Protein AF-A0A2E8CPY4-F1 (afdb_monomer_lite)

Sequence (68 aa):
KNTGGSIQSKGTYQLFNLAEDPFESTNLTSSSPEKLGSMMKGLIAQLEAHEASYPIDDEGKELRPKMP

Radius of gyration: 14.75 Å; chains: 1; bounding box: 38×32×28 Å

Secondary structure (DSSP, 8-state):
---------SSS-----TTT-TT--S--TTT-HHHHHHHHHHHHHHHHHTTPPPPB-TTS-B------

Structure (mmCIF, N/CA/C/O backbone):
data_AF-A0A2E8CPY4-F1
#
_entry.id   AF-A0A2E8CPY4-F1
#
loop_
_atom_site.group_PDB
_atom_site.id
_atom_site.type_symbol
_atom_site.label_atom_id
_atom_site.label_alt_id
_atom_site.label_comp_id
_atom_site.label_asym_id
_atom_site.label_entity_id
_atom_site.label_seq_id
_atom_site.pdbx_PDB_ins_code
_atom_site.Cartn_x
_atom_site.Cartn_y
_atom_site.Cartn_z
_atom_site.occupancy
_atom_site.B_iso_or_equiv
_atom_site.auth_seq_id
_atom_site.auth_comp_id
_atom_site.auth_asym_id
_atom_site.auth_atom_id
_atom_site.pdbx_PDB_model_num
ATOM 1 N N . LYS A 1 1 ? 14.386 26.725 8.448 1.00 37.12 1 LYS A N 1
ATOM 2 C CA . LYS A 1 1 ? 14.294 25.313 8.891 1.00 37.12 1 LYS A CA 1
ATOM 3 C C . LYS A 1 1 ? 12.823 25.032 9.146 1.00 37.12 1 LYS A C 1
ATOM 5 O O . LYS A 1 1 ? 12.337 25.401 10.203 1.00 37.12 1 LYS A O 1
ATO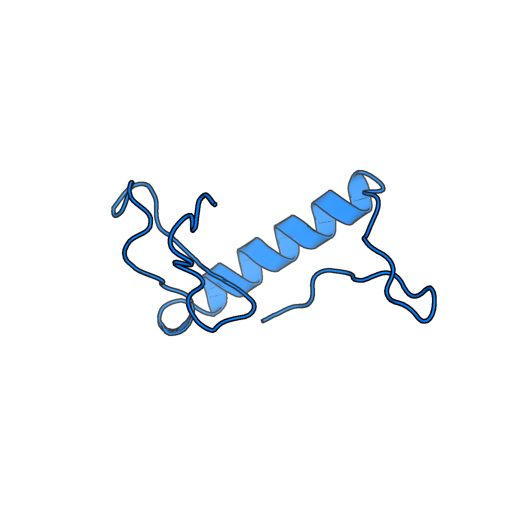M 10 N N . ASN A 1 2 ? 12.107 24.492 8.165 1.00 37.53 2 ASN A N 1
ATOM 11 C CA . ASN A 1 2 ? 10.692 24.177 8.340 1.00 37.53 2 ASN A CA 1
ATOM 12 C C . ASN A 1 2 ? 10.611 22.741 8.845 1.00 37.53 2 ASN A C 1
ATOM 14 O O . ASN A 1 2 ? 10.644 21.799 8.062 1.00 37.53 2 ASN A O 1
ATOM 18 N N . THR A 1 3 ? 10.574 22.573 10.163 1.00 44.38 3 THR A N 1
ATOM 19 C CA . THR A 1 3 ? 10.118 21.335 10.798 1.00 44.38 3 THR A CA 1
ATOM 20 C C . THR A 1 3 ? 8.608 21.259 10.602 1.00 44.38 3 THR A C 1
ATOM 22 O O . THR A 1 3 ? 7.842 21.622 11.492 1.00 44.38 3 THR A O 1
ATOM 25 N N . GLY A 1 4 ? 8.182 20.868 9.396 1.00 40.38 4 GLY A N 1
ATOM 26 C CA . GLY A 1 4 ? 6.829 20.371 9.180 1.00 40.38 4 GLY A CA 1
ATOM 27 C C . GLY A 1 4 ? 6.646 19.189 10.122 1.00 40.38 4 GLY A C 1
ATOM 28 O O . GLY A 1 4 ? 7.366 18.200 9.998 1.00 40.38 4 GLY A O 1
ATOM 29 N N . GLY A 1 5 ? 5.798 19.369 11.136 1.00 40.25 5 GLY A N 1
ATOM 30 C CA . GLY A 1 5 ? 5.581 18.413 12.212 1.00 40.25 5 GLY A CA 1
ATOM 31 C C . GLY A 1 5 ? 5.330 17.029 11.639 1.00 40.25 5 GLY A C 1
ATOM 32 O O . GLY A 1 5 ? 4.362 16.805 10.921 1.00 40.25 5 GLY A O 1
ATOM 33 N N . SER A 1 6 ? 6.246 16.118 11.935 1.00 46.50 6 SER A N 1
ATOM 34 C CA . SER A 1 6 ? 6.172 14.714 11.580 1.00 46.50 6 SER A CA 1
ATOM 35 C C . SER A 1 6 ? 5.018 14.068 12.342 1.00 46.50 6 SER A C 1
ATOM 37 O O . SER A 1 6 ? 5.218 13.486 13.406 1.00 46.50 6 SER A O 1
ATOM 39 N N . ILE A 1 7 ? 3.813 14.146 11.778 1.00 46.38 7 ILE A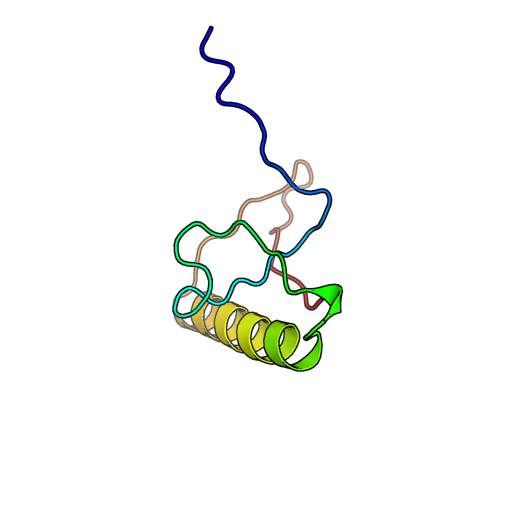 N 1
ATOM 40 C CA . ILE A 1 7 ? 2.685 13.270 12.111 1.00 46.38 7 ILE A CA 1
ATOM 41 C C . ILE A 1 7 ? 2.897 11.926 11.390 1.00 46.38 7 ILE A C 1
ATOM 43 O O . ILE A 1 7 ? 2.018 11.402 10.721 1.00 46.38 7 ILE A O 1
ATOM 47 N N . GLN A 1 8 ? 4.108 11.368 11.455 1.00 47.78 8 GLN A N 1
ATOM 48 C CA . GLN A 1 8 ? 4.325 9.997 11.009 1.00 47.78 8 GLN A CA 1
ATOM 49 C C . GLN A 1 8 ? 3.898 9.098 12.162 1.00 47.78 8 GLN A C 1
ATOM 51 O O . GLN A 1 8 ? 4.670 8.840 13.089 1.00 47.78 8 GLN A O 1
ATOM 56 N N . SER A 1 9 ? 2.637 8.658 12.150 1.00 49.94 9 SER A N 1
ATOM 57 C CA . SER A 1 9 ? 2.222 7.577 13.040 1.00 49.94 9 SER A CA 1
ATOM 58 C C . SER A 1 9 ? 3.123 6.374 12.765 1.00 49.94 9 SER A C 1
ATOM 60 O O . SER A 1 9 ? 3.301 6.000 11.607 1.00 49.94 9 SER A O 1
ATOM 62 N N . LYS A 1 10 ? 3.708 5.777 13.808 1.00 53.62 10 LYS A N 1
ATOM 63 C CA . LYS A 1 10 ? 4.506 4.552 13.682 1.00 53.62 10 LYS A CA 1
ATOM 64 C C . LYS A 1 10 ? 3.646 3.442 13.060 1.00 53.62 10 LYS A C 1
ATOM 66 O O . LYS A 1 10 ? 2.808 2.867 13.746 1.00 53.62 10 LYS A O 1
ATOM 71 N N . GLY A 1 11 ? 3.859 3.155 11.778 1.00 59.06 11 GLY A N 1
ATOM 72 C CA . GLY A 1 11 ? 3.179 2.100 11.027 1.00 59.06 11 GLY A CA 1
ATOM 73 C C . GLY A 1 11 ? 3.535 2.167 9.542 1.00 59.06 11 GLY A C 1
ATOM 74 O O . GLY A 1 11 ? 3.714 3.252 9.000 1.00 59.06 11 GLY A O 1
ATOM 75 N N . THR A 1 12 ? 3.671 1.013 8.885 1.00 78.31 12 THR A N 1
ATOM 76 C CA . THR A 1 12 ? 3.953 0.928 7.437 1.00 78.31 12 THR A CA 1
ATOM 77 C C . THR A 1 12 ? 2.733 1.308 6.591 1.00 78.31 12 THR A C 1
ATOM 79 O O . THR A 1 12 ? 2.882 1.698 5.437 1.00 78.31 12 THR A O 1
ATOM 82 N N . TYR A 1 13 ? 1.535 1.228 7.176 1.00 84.00 13 TYR A N 1
ATOM 83 C CA . TYR A 1 13 ? 0.264 1.514 6.518 1.00 84.00 13 TYR A CA 1
ATOM 84 C C . TYR A 1 13 ? -0.629 2.357 7.427 1.00 84.00 13 TYR A C 1
ATOM 86 O O . TYR A 1 13 ? -0.565 2.246 8.655 1.00 84.00 13 TYR A O 1
ATOM 94 N N . GLN A 1 14 ? -1.483 3.171 6.812 1.00 89.06 14 GLN A N 1
ATOM 95 C CA . GLN A 1 14 ? -2.525 3.950 7.472 1.00 89.06 14 GLN A CA 1
ATOM 96 C C . GLN A 1 14 ? -3.826 3.789 6.678 1.00 89.06 14 GLN A C 1
ATOM 98 O O . GLN A 1 14 ? -3.802 3.792 5.447 1.00 89.06 14 GLN A O 1
ATOM 103 N N . LEU A 1 15 ? -4.946 3.604 7.377 1.00 90.19 15 LEU A N 1
ATOM 104 C CA . LEU A 1 15 ? -6.274 3.456 6.785 1.00 90.19 15 LEU A CA 1
ATOM 105 C C . LEU A 1 15 ? -7.188 4.505 7.401 1.00 90.19 15 LEU A C 1
ATOM 107 O O . LEU A 1 15 ? -7.366 4.516 8.616 1.00 90.19 15 LEU A O 1
ATOM 111 N N . PHE A 1 16 ? -7.799 5.332 6.561 1.00 91.88 16 PHE A N 1
ATOM 112 C CA . PHE A 1 16 ? -8.705 6.396 6.981 1.00 91.88 16 PHE A CA 1
ATOM 113 C C . PHE A 1 16 ? -10.046 6.268 6.265 1.00 91.88 16 PHE A C 1
ATOM 115 O O . PHE A 1 16 ? -10.113 5.806 5.122 1.00 91.88 16 PHE A O 1
ATOM 122 N N . ASN A 1 17 ? -11.118 6.692 6.934 1.00 91.44 17 ASN A N 1
ATOM 123 C CA . ASN A 1 17 ? -12.435 6.832 6.324 1.00 91.44 17 ASN A CA 1
ATOM 124 C C . ASN A 1 17 ? -12.762 8.319 6.161 1.00 91.44 17 ASN A C 1
ATOM 126 O O . ASN A 1 17 ? -13.305 8.929 7.072 1.00 91.44 17 ASN A O 1
ATOM 130 N N . LEU A 1 18 ? -12.478 8.891 4.990 1.00 91.19 18 LEU A N 1
ATOM 131 C CA . LEU A 1 18 ? -12.641 10.330 4.736 1.00 91.19 18 LEU A CA 1
ATOM 132 C C . LEU A 1 18 ? -14.090 10.836 4.840 1.00 91.19 18 LEU A C 1
ATOM 134 O O . LEU A 1 18 ? -14.304 12.035 4.996 1.00 91.19 18 LEU A O 1
ATOM 138 N N . ALA A 1 19 ? -15.086 9.948 4.745 1.00 92.50 19 ALA A N 1
ATOM 139 C CA . ALA A 1 19 ? -16.488 10.326 4.925 1.00 92.50 19 ALA A CA 1
ATOM 140 C C . ALA A 1 19 ? -16.821 10.634 6.395 1.00 92.50 19 ALA A C 1
ATOM 142 O O . ALA A 1 19 ? -17.662 11.486 6.667 1.00 92.50 19 ALA A O 1
ATOM 143 N N . GLU A 1 20 ? -16.162 9.944 7.329 1.00 89.38 20 GLU A N 1
ATOM 144 C CA . GLU A 1 20 ? -16.361 10.102 8.776 1.00 89.38 20 GLU A CA 1
ATOM 145 C C . GLU A 1 20 ? -15.252 10.943 9.427 1.00 89.38 20 GLU A C 1
ATOM 147 O O . GLU A 1 20 ? -15.485 11.614 10.428 1.00 89.38 20 GLU A O 1
ATOM 152 N N . ASP A 1 21 ? -14.058 10.931 8.837 1.00 91.38 21 ASP A N 1
ATOM 153 C CA . ASP A 1 21 ? -12.846 11.583 9.320 1.00 91.38 21 ASP A CA 1
ATOM 154 C C . ASP A 1 21 ? -12.103 12.275 8.159 1.00 91.38 21 ASP A C 1
ATOM 156 O O . ASP A 1 21 ? -11.106 11.765 7.638 1.00 91.38 21 ASP A O 1
ATOM 160 N N . PRO A 1 22 ? -12.589 13.448 7.716 1.00 90.38 22 PRO A N 1
ATOM 161 C CA . PRO A 1 22 ? -12.015 14.177 6.584 1.00 90.38 22 PRO A CA 1
ATOM 162 C C . PRO A 1 22 ? -10.625 14.762 6.867 1.00 90.38 22 PRO A C 1
ATOM 164 O O . PRO A 1 22 ? -9.961 15.222 5.942 1.00 90.38 22 PRO A O 1
ATOM 167 N N . PHE A 1 23 ? -10.193 14.777 8.131 1.00 92.62 23 PHE A N 1
ATOM 168 C CA . PHE A 1 23 ? -8.892 15.297 8.551 1.00 92.62 23 PHE A CA 1
ATOM 169 C C . PHE A 1 23 ? -7.887 14.184 8.877 1.00 92.62 23 PHE A C 1
ATOM 171 O O . PHE A 1 23 ? -6.837 14.486 9.442 1.00 92.62 23 PHE A O 1
ATOM 178 N N . GLU A 1 24 ? -8.207 12.920 8.566 1.00 89.00 24 GLU A N 1
ATOM 179 C CA . GLU A 1 24 ? -7.310 11.762 8.728 1.00 89.00 24 GLU A CA 1
ATOM 180 C C . GLU A 1 24 ? -6.724 11.647 10.148 1.00 89.00 24 GLU A C 1
ATOM 182 O O . GLU A 1 24 ? -5.565 11.285 10.364 1.00 89.00 24 GLU A O 1
ATOM 187 N N . SER A 1 25 ? -7.530 11.994 11.148 1.00 89.44 25 SER A N 1
ATOM 188 C CA . SER A 1 25 ? -7.114 12.012 12.550 1.00 89.44 25 SER A CA 1
ATOM 189 C C . SER A 1 25 ? -7.145 10.622 13.203 1.00 89.44 25 SER A C 1
ATOM 191 O O . SER A 1 25 ? -6.459 10.396 14.202 1.00 89.44 25 SER A O 1
ATOM 193 N N . THR A 1 26 ? -7.911 9.678 12.651 1.00 88.56 26 THR A N 1
ATOM 194 C CA . THR A 1 26 ? -8.197 8.357 13.226 1.00 88.56 26 THR A CA 1
ATOM 195 C C . THR A 1 26 ? -7.734 7.235 12.303 1.00 88.56 26 THR A C 1
ATOM 197 O O . THR A 1 26 ? -8.389 6.891 11.323 1.00 88.56 26 THR A O 1
ATOM 200 N N . ASN A 1 27 ? -6.618 6.594 12.655 1.00 88.25 27 ASN A N 1
ATOM 201 C CA . ASN A 1 27 ? -6.115 5.439 11.914 1.00 88.25 27 ASN A CA 1
ATOM 202 C C . ASN A 1 27 ? -6.908 4.160 12.254 1.00 88.25 27 ASN A C 1
ATOM 204 O O . ASN A 1 27 ? -6.916 3.708 13.400 1.00 88.25 27 ASN A O 1
ATOM 208 N N . LEU A 1 28 ? -7.526 3.550 11.242 1.00 88.38 28 LEU A N 1
ATOM 209 C CA . LEU A 1 28 ? -8.358 2.347 11.340 1.00 88.38 28 LEU A CA 1
ATOM 210 C C . LEU A 1 28 ? -7.610 1.046 11.005 1.00 88.38 28 LEU A C 1
ATOM 212 O O . LEU A 1 28 ? -8.241 -0.007 10.921 1.00 88.38 28 LEU A O 1
ATOM 216 N N . THR A 1 29 ? -6.286 1.075 10.825 1.00 87.25 29 THR A N 1
ATOM 217 C CA . THR A 1 29 ? -5.493 -0.114 10.444 1.00 87.25 29 THR A CA 1
ATOM 218 C C . THR A 1 29 ? -5.707 -1.311 11.365 1.00 87.25 29 THR A C 1
ATOM 220 O O . THR A 1 29 ? -5.940 -2.414 10.877 1.00 87.25 29 THR A O 1
ATOM 223 N N . SER A 1 30 ? -5.681 -1.101 12.683 1.00 85.50 30 SER A N 1
ATOM 224 C CA . SER A 1 30 ? -5.892 -2.166 13.676 1.00 85.50 30 SER A CA 1
ATOM 225 C C . SER A 1 30 ? -7.353 -2.612 13.773 1.00 85.50 30 SER A C 1
ATOM 227 O O . SER A 1 30 ? -7.629 -3.762 14.103 1.00 85.50 30 SER A O 1
ATOM 229 N N . SER A 1 31 ? -8.290 -1.704 13.496 1.00 87.44 31 SER A N 1
ATOM 230 C CA . SER A 1 31 ? -9.731 -1.934 13.650 1.00 87.44 31 SER A CA 1
ATOM 231 C C . SER A 1 31 ? -10.377 -2.534 12.401 1.00 87.44 31 SER A C 1
ATOM 233 O O . SER A 1 31 ? -11.508 -3.011 12.458 1.00 87.44 31 SER A O 1
ATOM 235 N N . SER A 1 32 ? -9.708 -2.484 11.247 1.00 88.44 32 SER A N 1
ATOM 236 C CA . SER A 1 32 ? -10.254 -2.956 9.968 1.00 88.44 32 SER A CA 1
ATOM 237 C C . SER A 1 32 ? -9.185 -3.598 9.066 1.00 88.44 32 SER A C 1
ATOM 239 O O . SER A 1 32 ? -8.972 -3.141 7.937 1.00 88.44 32 SER A O 1
ATOM 241 N N . PRO A 1 33 ? -8.531 -4.688 9.517 1.00 87.94 33 PRO A N 1
ATOM 242 C CA . PRO A 1 33 ? -7.465 -5.347 8.758 1.00 87.94 33 PRO A CA 1
ATOM 243 C C . PRO A 1 33 ? -7.949 -5.933 7.422 1.00 87.94 33 PRO A C 1
ATOM 245 O O . PRO A 1 33 ? -7.228 -5.870 6.428 1.00 87.94 33 PRO A O 1
ATOM 248 N N . GLU A 1 34 ? -9.188 -6.434 7.349 1.00 90.88 34 GLU A N 1
ATOM 249 C CA . GLU A 1 34 ? -9.776 -6.920 6.089 1.00 90.88 34 GLU A CA 1
ATOM 250 C C . GLU A 1 34 ? -9.901 -5.807 5.043 1.00 90.88 34 GLU A C 1
ATOM 252 O O . GLU A 1 34 ? -9.533 -5.983 3.878 1.00 90.88 34 GLU A O 1
ATOM 257 N N . LYS A 1 35 ? -10.393 -4.632 5.460 1.00 91.62 35 LYS A N 1
ATOM 258 C CA . LYS A 1 35 ? -10.561 -3.482 4.567 1.00 91.62 35 LYS A CA 1
ATOM 259 C C . LYS A 1 35 ? -9.209 -2.971 4.083 1.00 91.62 35 LYS A C 1
ATOM 261 O O . LYS A 1 35 ? -9.056 -2.711 2.888 1.00 91.62 35 LYS A O 1
ATOM 266 N N . LEU A 1 36 ? -8.238 -2.891 4.993 1.00 91.69 36 LEU A N 1
ATOM 267 C CA . LEU A 1 36 ? -6.860 -2.533 4.677 1.00 91.69 36 LEU A CA 1
ATOM 268 C C . LEU A 1 36 ? -6.266 -3.502 3.643 1.00 91.69 36 LEU A C 1
ATOM 270 O O . LEU A 1 36 ? -5.751 -3.056 2.619 1.00 91.69 36 LEU A O 1
ATOM 274 N N . GLY A 1 37 ? -6.401 -4.814 3.853 1.00 91.50 37 GLY A N 1
ATOM 275 C CA . GLY A 1 37 ? -5.916 -5.830 2.917 1.00 91.50 37 GLY A CA 1
ATOM 276 C C . GLY A 1 37 ? -6.566 -5.726 1.535 1.00 91.50 37 GLY A C 1
ATOM 277 O O . GLY A 1 37 ? -5.871 -5.750 0.518 1.00 91.50 37 GLY A O 1
ATOM 278 N N . SER A 1 38 ? -7.888 -5.540 1.474 1.00 93.50 38 SER A N 1
ATOM 279 C CA . SER A 1 38 ? -8.597 -5.364 0.200 1.00 93.50 38 SER A CA 1
ATOM 280 C C . SER A 1 38 ? -8.125 -4.124 -0.565 1.00 93.50 38 SER A C 1
ATOM 282 O O . SER A 1 38 ? -7.979 -4.188 -1.787 1.00 93.50 38 SER A O 1
ATOM 284 N N . MET A 1 39 ? -7.903 -3.004 0.126 1.00 92.88 39 MET A N 1
ATOM 285 C CA . MET A 1 39 ? -7.431 -1.766 -0.501 1.00 92.88 39 MET A CA 1
ATOM 286 C C . MET A 1 39 ? -5.976 -1.884 -0.957 1.00 92.88 39 MET A C 1
ATOM 288 O O . MET A 1 39 ? -5.671 -1.529 -2.094 1.00 92.88 39 MET A O 1
ATOM 292 N N . MET A 1 40 ? -5.102 -2.462 -0.129 1.00 93.44 40 MET A N 1
ATOM 293 C CA . MET A 1 40 ? -3.698 -2.698 -0.483 1.00 93.44 40 MET A CA 1
ATOM 294 C C . MET A 1 40 ? -3.556 -3.623 -1.691 1.00 93.44 40 MET A C 1
ATOM 296 O O . MET A 1 40 ? -2.763 -3.343 -2.589 1.00 93.44 40 MET A O 1
ATOM 300 N N . LYS A 1 41 ? -4.376 -4.675 -1.781 1.00 93.69 41 LYS A N 1
ATOM 301 C CA . LYS A 1 41 ? -4.407 -5.549 -2.958 1.00 93.69 41 LYS A CA 1
ATOM 302 C C . LYS A 1 41 ? -4.787 -4.783 -4.231 1.00 93.69 41 LYS A C 1
ATOM 304 O O . LYS A 1 41 ? -4.158 -4.976 -5.267 1.00 93.69 41 LYS A O 1
ATOM 309 N N . GLY A 1 42 ? -5.795 -3.911 -4.154 1.00 93.19 42 GLY A N 1
ATOM 310 C CA . GLY A 1 42 ? -6.211 -3.072 -5.281 1.00 93.19 42 GLY A CA 1
ATOM 311 C C . GLY A 1 42 ? -5.164 -2.028 -5.677 1.00 93.19 42 GLY A C 1
ATOM 312 O O . GLY A 1 42 ? -4.999 -1.750 -6.863 1.00 93.19 42 GLY A O 1
ATOM 313 N N . LEU A 1 43 ? -4.437 -1.477 -4.703 1.00 92.19 43 LEU A N 1
ATOM 314 C CA . LEU A 1 43 ? -3.316 -0.570 -4.940 1.00 92.19 43 LEU A CA 1
ATOM 315 C C . LEU A 1 43 ? -2.182 -1.280 -5.689 1.00 92.19 43 LEU A C 1
ATOM 317 O O . LEU A 1 43 ? -1.749 -0.791 -6.727 1.00 92.19 43 LEU A O 1
ATOM 321 N N . ILE A 1 44 ? -1.739 -2.441 -5.197 1.00 92.25 44 ILE A N 1
ATOM 322 C CA . ILE A 1 44 ? -0.661 -3.223 -5.825 1.00 92.25 44 ILE A CA 1
ATOM 323 C C . ILE A 1 44 ? -1.036 -3.588 -7.263 1.00 92.25 44 ILE A C 1
ATOM 325 O O . ILE A 1 44 ? -0.262 -3.320 -8.177 1.00 92.25 44 ILE A O 1
ATOM 329 N N . ALA A 1 45 ? -2.245 -4.113 -7.478 1.00 93.69 45 ALA A N 1
ATOM 330 C CA . ALA A 1 45 ? -2.700 -4.505 -8.811 1.00 93.69 45 ALA A CA 1
ATOM 331 C C . ALA A 1 45 ? -2.718 -3.328 -9.802 1.00 93.69 45 ALA A C 1
ATOM 333 O O . ALA A 1 45 ? -2.356 -3.494 -10.964 1.00 93.69 45 ALA A O 1
ATOM 334 N N . GLN A 1 46 ? -3.115 -2.130 -9.359 1.00 94.75 46 GLN A N 1
ATOM 335 C CA . GLN A 1 46 ? -3.096 -0.941 -10.214 1.00 94.75 46 GLN A CA 1
ATOM 336 C C . GLN A 1 46 ? -1.674 -0.451 -10.494 1.00 94.75 46 GLN A C 1
ATOM 338 O O . GLN A 1 46 ? -1.376 -0.095 -11.629 1.00 94.75 46 GLN A O 1
ATOM 343 N N . LEU A 1 47 ? -0.782 -0.465 -9.501 1.00 93.19 47 LEU A N 1
ATOM 344 C CA . LEU A 1 47 ? 0.622 -0.099 -9.709 1.00 93.19 47 LEU A CA 1
ATOM 345 C C . LEU A 1 47 ? 1.308 -1.040 -10.708 1.00 93.19 47 LEU A C 1
ATOM 347 O O . LEU A 1 47 ? 2.062 -0.580 -11.561 1.00 93.19 47 LEU A O 1
ATOM 351 N N . GLU A 1 48 ? 1.008 -2.337 -10.644 1.00 91.88 48 GLU A N 1
ATOM 352 C CA . GLU A 1 48 ? 1.478 -3.319 -11.625 1.00 91.88 48 GLU A CA 1
ATOM 353 C C . GLU A 1 48 ? 0.880 -3.072 -13.014 1.00 91.88 48 GLU A C 1
ATOM 355 O O . GLU A 1 48 ? 1.620 -3.045 -13.995 1.00 91.88 48 GLU A O 1
ATOM 360 N N . ALA A 1 49 ? -0.432 -2.831 -13.108 1.00 94.94 49 ALA A N 1
ATOM 361 C CA . ALA A 1 49 ? -1.111 -2.578 -14.381 1.00 94.94 49 ALA A CA 1
ATOM 362 C C . ALA A 1 49 ? -0.634 -1.297 -15.084 1.00 94.94 49 ALA A C 1
ATOM 364 O O . ALA A 1 49 ? -0.665 -1.219 -16.310 1.00 94.94 49 ALA A O 1
ATOM 365 N N . HIS A 1 50 ? -0.205 -0.297 -14.314 1.00 94.56 50 HIS A N 1
ATOM 366 C CA . HIS A 1 50 ? 0.325 0.966 -14.824 1.00 94.56 50 HIS A CA 1
ATOM 367 C C . HIS A 1 50 ? 1.851 0.981 -14.969 1.00 94.56 50 HIS A C 1
ATOM 369 O O . HIS A 1 50 ? 2.403 2.046 -15.239 1.00 94.56 50 HIS A O 1
ATOM 375 N N .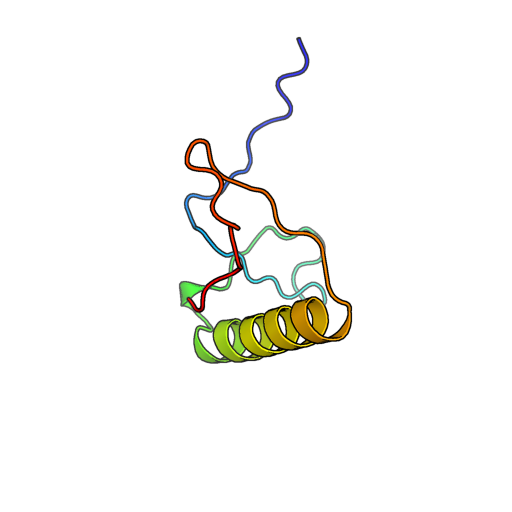 GLU A 1 51 ? 2.526 -0.159 -14.773 1.00 90.69 51 GLU A N 1
ATOM 376 C CA . GLU A 1 51 ? 3.992 -0.269 -1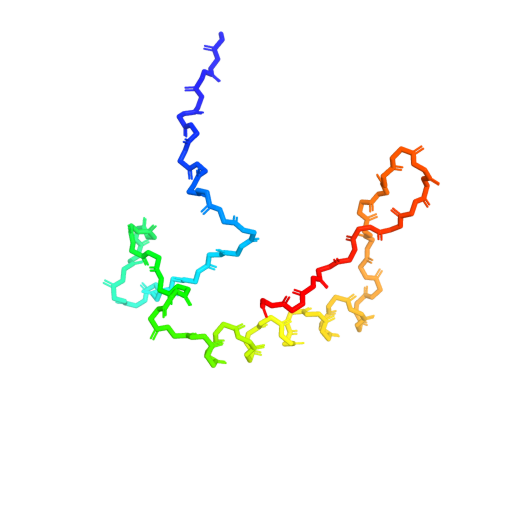4.824 1.00 90.69 51 GLU A CA 1
ATOM 377 C C . GLU A 1 51 ? 4.679 0.829 -13.993 1.00 90.69 51 GLU A C 1
ATOM 379 O O . GLU A 1 51 ? 5.641 1.474 -14.417 1.00 90.69 51 GLU A O 1
ATOM 384 N N . ALA A 1 52 ? 4.137 1.083 -12.798 1.00 90.94 52 ALA A N 1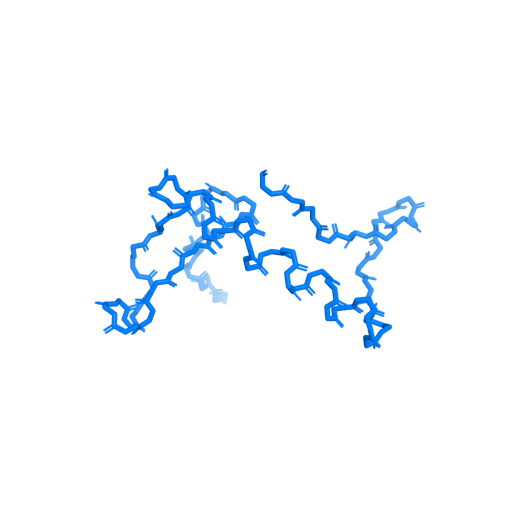
ATOM 385 C CA . ALA A 1 52 ? 4.599 2.163 -11.944 1.00 90.94 52 ALA A CA 1
ATOM 386 C C . ALA A 1 52 ? 6.084 1.988 -11.600 1.00 90.94 52 ALA A C 1
ATOM 388 O O . ALA A 1 52 ? 6.546 0.890 -11.293 1.00 90.94 52 ALA A O 1
ATOM 389 N N . SER A 1 53 ? 6.836 3.088 -11.615 1.00 92.06 53 SER A N 1
ATOM 390 C CA . SER A 1 53 ? 8.231 3.077 -11.179 1.00 92.06 53 SER A CA 1
ATOM 391 C C . SER A 1 53 ? 8.313 3.012 -9.656 1.00 92.06 53 SER A C 1
ATOM 393 O O . SER A 1 53 ? 7.693 3.817 -8.957 1.00 92.06 53 SER A O 1
ATOM 395 N N . TYR A 1 54 ? 9.109 2.076 -9.146 1.00 90.25 54 TYR A N 1
ATOM 396 C CA . TYR A 1 54 ? 9.330 1.899 -7.715 1.00 90.25 54 TYR A CA 1
ATOM 397 C C . TYR A 1 54 ? 10.656 2.533 -7.284 1.00 90.25 54 TYR A C 1
ATOM 399 O O . TYR A 1 54 ? 11.617 2.535 -8.058 1.00 90.25 54 TYR A O 1
ATOM 407 N N . PRO A 1 55 ? 10.748 3.048 -6.046 1.00 89.69 55 PRO A N 1
ATOM 408 C CA . PRO A 1 55 ? 12.030 3.420 -5.467 1.00 89.69 55 PRO A CA 1
ATOM 409 C C . PRO A 1 55 ? 12.961 2.207 -5.417 1.00 89.69 55 PRO A C 1
ATOM 411 O O . PRO A 1 55 ? 12.505 1.091 -5.173 1.00 89.69 55 PRO A O 1
ATOM 414 N N . ILE A 1 56 ? 14.256 2.436 -5.601 1.00 93.19 56 ILE A N 1
ATOM 415 C CA . ILE A 1 56 ? 15.296 1.427 -5.394 1.00 93.19 56 ILE A CA 1
ATOM 416 C C . ILE A 1 56 ? 15.987 1.678 -4.056 1.00 93.19 56 ILE A C 1
ATOM 418 O O . ILE A 1 56 ? 16.175 2.833 -3.668 1.00 93.19 56 ILE A O 1
ATOM 422 N N . ASP A 1 57 ? 16.325 0.611 -3.341 1.00 90.38 57 ASP A N 1
ATOM 423 C CA . ASP A 1 57 ? 17.204 0.702 -2.177 1.00 90.38 57 ASP A CA 1
ATOM 424 C C . ASP A 1 57 ? 18.682 0.838 -2.588 1.00 90.38 57 ASP A C 1
ATOM 426 O O . ASP A 1 57 ? 19.032 0.810 -3.771 1.00 90.38 57 ASP A O 1
ATOM 430 N N . ASP A 1 58 ? 19.557 0.992 -1.593 1.00 89.44 58 ASP A N 1
ATOM 431 C CA . ASP A 1 58 ? 21.005 1.130 -1.794 1.00 89.44 58 ASP A CA 1
ATOM 432 C C . ASP A 1 58 ? 21.642 -0.117 -2.446 1.00 89.44 58 ASP A C 1
ATOM 434 O O . ASP A 1 58 ? 22.745 -0.039 -2.989 1.00 89.44 58 ASP A O 1
ATOM 438 N N . GLU A 1 59 ? 20.950 -1.262 -2.426 1.00 90.12 59 GLU A N 1
ATOM 439 C CA . GLU A 1 59 ? 21.357 -2.520 -3.066 1.00 90.12 59 GLU A CA 1
ATOM 440 C C . GLU A 1 59 ? 20.797 -2.655 -4.498 1.00 90.12 59 GLU A C 1
ATOM 442 O O . GLU A 1 59 ? 21.053 -3.650 -5.183 1.00 90.12 59 GLU A O 1
ATOM 447 N N . GLY A 1 60 ? 20.059 -1.650 -4.983 1.00 87.44 60 GLY A N 1
ATOM 448 C CA . GLY A 1 60 ? 19.477 -1.612 -6.324 1.00 87.44 60 GLY A CA 1
ATOM 449 C C . GLY A 1 60 ? 18.182 -2.414 -6.469 1.00 87.44 60 GLY A C 1
ATOM 450 O O . GLY A 1 60 ? 17.774 -2.716 -7.593 1.00 87.44 60 GLY A O 1
ATOM 451 N N . LYS A 1 61 ? 17.525 -2.780 -5.365 1.00 89.81 61 LYS A N 1
ATOM 452 C CA . LYS A 1 61 ? 16.286 -3.560 -5.375 1.00 89.81 61 LY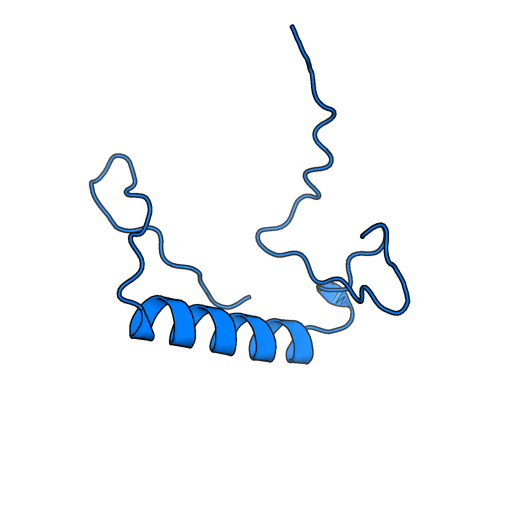S A CA 1
ATOM 453 C C . LYS A 1 61 ? 15.058 -2.660 -5.291 1.00 89.81 61 LYS A C 1
ATOM 455 O O . LYS A 1 61 ? 14.980 -1.747 -4.476 1.00 89.81 61 LYS A O 1
ATOM 460 N N . GLU A 1 62 ? 14.051 -2.976 -6.103 1.00 90.38 62 GLU A N 1
ATOM 461 C CA . GLU A 1 62 ? 12.768 -2.273 -6.095 1.00 90.38 62 GLU A CA 1
ATOM 462 C C . GLU A 1 62 ? 12.002 -2.464 -4.778 1.00 90.38 62 GLU A C 1
ATOM 464 O O . GLU A 1 62 ? 11.708 -3.585 -4.336 1.00 90.38 62 GLU A O 1
ATOM 469 N N . LEU A 1 63 ? 11.592 -1.346 -4.188 1.00 87.94 63 LEU A N 1
ATOM 470 C CA . LEU A 1 63 ? 10.744 -1.281 -3.009 1.00 87.94 63 LEU A CA 1
ATOM 471 C C . LEU A 1 63 ? 9.273 -1.308 -3.422 1.00 87.94 63 LEU A C 1
ATOM 473 O O . LEU A 1 63 ? 8.634 -0.277 -3.635 1.00 87.94 63 LEU A O 1
ATOM 477 N N . ARG A 1 64 ? 8.727 -2.523 -3.520 1.00 87.31 64 ARG A N 1
ATOM 478 C CA . ARG A 1 64 ? 7.308 -2.744 -3.819 1.00 87.31 64 ARG A CA 1
ATOM 479 C C . ARG A 1 64 ? 6.433 -2.674 -2.561 1.00 87.31 64 ARG A C 1
ATOM 481 O O . ARG A 1 64 ? 6.877 -3.114 -1.493 1.00 87.31 64 ARG A O 1
ATOM 488 N N . PRO A 1 65 ? 5.181 -2.185 -2.673 1.00 85.88 65 PRO A N 1
ATOM 489 C CA . PRO A 1 65 ? 4.228 -2.241 -1.572 1.00 85.88 65 PRO A CA 1
ATOM 490 C C . PRO A 1 65 ? 3.974 -3.696 -1.170 1.00 85.88 65 PRO A C 1
ATOM 492 O O . PRO A 1 65 ? 3.827 -4.569 -2.026 1.00 85.88 65 PRO A O 1
ATOM 495 N N . LYS A 1 66 ? 3.926 -3.963 0.135 1.00 86.25 66 LYS A N 1
ATOM 496 C CA . LYS A 1 66 ? 3.654 -5.298 0.680 1.00 86.25 66 LYS A CA 1
ATOM 497 C C . LYS A 1 66 ? 2.238 -5.349 1.246 1.00 86.25 66 LYS A C 1
ATOM 499 O O . LYS A 1 66 ? 1.616 -4.319 1.488 1.00 86.25 66 LYS A O 1
ATOM 504 N N . MET A 1 67 ? 1.724 -6.557 1.447 1.00 85.25 67 MET A N 1
ATOM 505 C CA . MET A 1 67 ? 0.488 -6.728 2.206 1.00 85.25 67 MET A CA 1
ATOM 506 C C . MET A 1 67 ? 0.733 -6.415 3.697 1.00 85.25 67 MET A C 1
ATOM 508 O O . MET A 1 67 ? 1.870 -6.587 4.156 1.00 85.25 67 MET A O 1
ATOM 512 N N . PRO A 1 68 ? -0.286 -5.917 4.422 1.00 79.56 68 PRO A N 1
ATOM 513 C CA . PRO A 1 68 ? -0.221 -5.688 5.865 1.00 79.56 68 PRO A CA 1
ATOM 514 C C . PRO A 1 68 ? -0.151 -6.978 6.680 1.00 79.56 68 PRO A C 1
ATOM 516 O O . PRO A 1 68 ? -0.649 -8.018 6.189 1.00 79.56 68 PRO A O 1
#

Foldseek 3Di:
DDPPDPPPDPDPDFDDDCVVPVPSPDGCCVVCLVVQQVVLVVVQVVCVVVVPAADADPVRDGDGRDRD

pLDDT: mean 82.82, std 16.78, range [37.12, 94.94]